Protein AF-A0A8T3ME63-F1 (afdb_monomer)

Foldseek 3Di:
DVVVVVVVVVVVVVVCVVCCVVCVVVVVVVLVVLQVCCVVVVHNPSCVPWPDWDWDWDFDQDVNDTDIDIDTGTRDDDDDDDDDDFDPDDPQTVPDPVND

pLDDT: mean 72.41, std 12.55, range [53.19, 91.69]

Solvent-accessible surface area (backbone atoms only — not comparable to full-atom values): 6321 Å² total; per-residue (Å²): 114,72,66,59,52,51,52,51,51,50,48,54,52,50,51,53,62,70,40,42,78,68,43,45,65,59,45,51,51,50,41,53,51,44,52,72,45,13,80,80,67,75,53,55,68,44,65,78,80,42,55,72,62,48,76,48,78,48,78,44,70,58,94,85,39,85,37,81,44,78,46,78,38,71,47,65,84,92,77,76,92,84,81,90,83,77,72,69,101,50,101,50,44,74,73,33,78,89,70,100

Mean predicted aligned error: 13.65 Å

Nearest PDB structures (foldseek):
  7r0q-assembly2_B  TM=4.568E-01  e=2.796E+00  Homo sapiens
  8b00-assembly1_A  TM=4.670E-01  e=4.112E+00  Homo sapiens
  7e17-assembly1_B  TM=4.111E-01  e=3.391E+00  Homo sapiens
  8afd-assembly2_B  TM=4.568E-01  e=6.448E+00  Homo sapiens
  5d80-assembly1_G  TM=2.856E-01  e=2.982E+00  Saccharomyces cerevisiae S28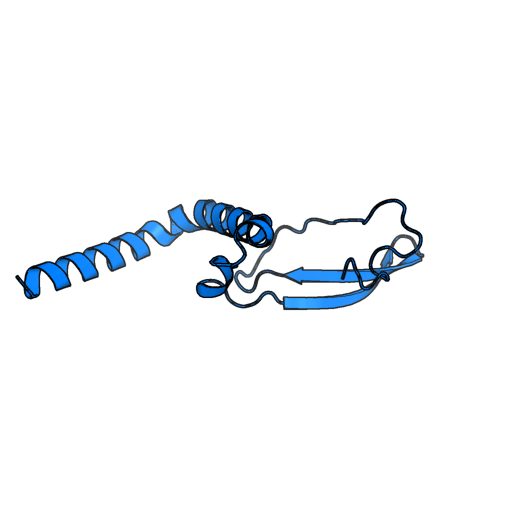8C

Secondary structure (DSSP, 8-state):
-HHHHHHHHHHHHHHHHHHHHHHHHHHHHHHHHHHHHHHHHTS-GGGGTSPPPEEEEEEEEETTEEEEEEEEE-SS-S----------S-SSGGGSGGG-

Radius of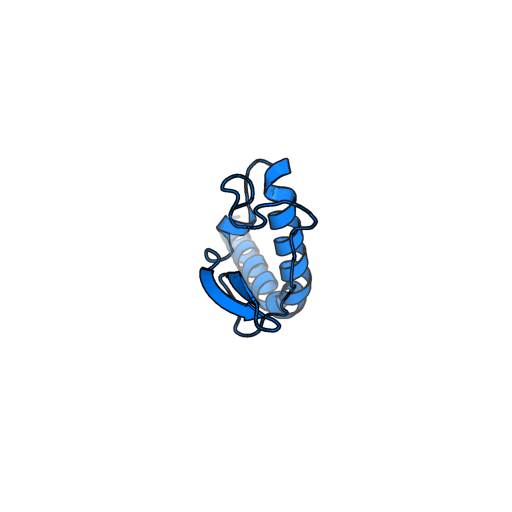 gyration: 19.86 Å; Cα contacts (8 Å, |Δi|>4): 65; chains: 1; bounding box: 41×30×56 Å

Sequence (100 aa):
MRRLRLILLALVIVVGLLWRPFLQPAGQGALLILDLFAPVIGTNLTALVTPAPRVEETREALDGVETRVTWWRPGWGDSHAAVMMVNGATAQGNDNPATR

Structure (mmCIF, N/CA/C/O backbone):
data_AF-A0A8T3ME63-F1
#
_entry.id   AF-A0A8T3ME63-F1
#
loop_
_atom_site.group_PDB
_atom_site.id
_atom_site.type_symbol
_atom_site.label_atom_id
_atom_site.label_alt_id
_atom_site.label_comp_id
_atom_site.label_asym_id
_atom_site.label_entity_id
_atom_site.label_seq_id
_atom_site.pdbx_PDB_ins_code
_atom_site.Cartn_x
_atom_site.Cartn_y
_atom_site.Cartn_z
_atom_site.occupancy
_atom_site.B_iso_or_equiv
_atom_site.auth_seq_id
_atom_site.auth_comp_id
_atom_site.auth_asym_id
_atom_site.auth_atom_id
_atom_site.pdbx_PDB_model_num
ATOM 1 N N . MET A 1 1 ? -24.842 14.906 38.195 1.00 64.12 1 MET A N 1
ATOM 2 C CA . MET A 1 1 ? -24.009 15.297 37.028 1.00 64.12 1 MET A CA 1
ATOM 3 C C . MET A 1 1 ? -22.995 14.233 36.583 1.00 64.12 1 MET A C 1
ATOM 5 O O . MET A 1 1 ? -22.963 13.929 35.400 1.00 64.12 1 MET A O 1
ATOM 9 N N . ARG A 1 2 ? -22.195 13.620 37.475 1.00 81.25 2 ARG A N 1
ATOM 10 C CA . ARG A 1 2 ? -21.155 12.627 37.096 1.00 81.25 2 ARG A CA 1
ATOM 11 C C . ARG A 1 2 ? -21.709 11.338 36.450 1.00 81.25 2 ARG A C 1
ATOM 13 O O . ARG A 1 2 ? -21.154 10.868 35.468 1.00 81.25 2 ARG A O 1
ATOM 20 N N . ARG A 1 3 ? -22.848 10.827 36.945 1.00 80.25 3 ARG A N 1
ATOM 21 C CA . ARG A 1 3 ? -23.539 9.643 36.386 1.00 80.25 3 ARG A CA 1
ATOM 22 C C . ARG A 1 3 ? -24.071 9.876 34.968 1.00 80.25 3 ARG A C 1
ATOM 24 O O . ARG A 1 3 ? -23.894 9.027 34.112 1.00 80.25 3 ARG A O 1
ATOM 31 N N . LEU A 1 4 ? -24.642 11.055 34.708 1.00 84.88 4 LEU A N 1
ATOM 32 C CA . LEU A 1 4 ? -25.166 11.416 33.388 1.00 84.88 4 LEU A CA 1
ATOM 33 C C . LEU A 1 4 ? -24.049 11.481 32.333 1.00 84.88 4 LEU A C 1
ATOM 35 O O . LEU A 1 4 ? -24.223 10.995 31.225 1.00 84.88 4 LEU A O 1
ATOM 39 N N . ARG A 1 5 ? -22.876 12.019 32.706 1.00 85.12 5 ARG A N 1
ATOM 40 C CA . ARG A 1 5 ? -21.690 12.058 31.834 1.00 85.12 5 ARG A CA 1
ATOM 41 C C . ARG A 1 5 ? -21.169 10.662 31.493 1.00 85.12 5 ARG A C 1
ATOM 43 O O . ARG A 1 5 ? -20.809 10.429 30.350 1.00 85.12 5 ARG A O 1
ATOM 50 N N . LEU A 1 6 ? -21.155 9.742 32.460 1.00 91.12 6 LEU A N 1
ATOM 51 C CA . LEU A 1 6 ? -20.743 8.353 32.227 1.00 91.12 6 LEU A CA 1
ATOM 52 C C . LEU A 1 6 ? -21.728 7.609 31.320 1.00 91.12 6 LEU A C 1
ATOM 54 O O . LEU A 1 6 ? -21.298 6.888 30.428 1.00 91.12 6 LEU A O 1
ATOM 58 N N . ILE A 1 7 ? -23.032 7.824 31.512 1.00 91.06 7 ILE A N 1
ATOM 59 C CA . ILE A 1 7 ? -24.075 7.245 30.655 1.00 91.06 7 ILE A CA 1
ATOM 60 C C . ILE A 1 7 ? -23.952 7.779 29.226 1.00 91.06 7 ILE A C 1
ATOM 62 O O . ILE A 1 7 ? -23.989 6.998 28.285 1.00 91.06 7 ILE A O 1
ATOM 66 N N . LEU A 1 8 ? -23.742 9.087 29.057 1.00 87.81 8 LEU A N 1
ATOM 67 C CA . LEU A 1 8 ? -23.505 9.697 27.745 1.00 87.81 8 LEU A CA 1
ATOM 68 C C . LEU A 1 8 ? -22.238 9.153 27.078 1.00 87.81 8 LEU A C 1
ATOM 70 O O . LEU A 1 8 ? -22.274 8.822 25.900 1.00 87.81 8 LEU A O 1
ATOM 74 N N . LEU A 1 9 ? -21.141 9.016 27.825 1.00 86.19 9 LEU A N 1
ATOM 75 C CA . LEU A 1 9 ? -19.895 8.452 27.305 1.00 86.19 9 LEU A CA 1
ATOM 76 C C . LEU A 1 9 ? -20.095 7.002 26.843 1.00 86.19 9 LEU A C 1
ATOM 78 O O . LEU A 1 9 ? -19.701 6.647 25.736 1.00 86.19 9 LEU A O 1
ATOM 82 N N . ALA A 1 10 ? -20.757 6.183 27.663 1.00 88.62 10 ALA A N 1
ATOM 83 C CA . ALA A 1 10 ? -21.088 4.807 27.314 1.00 88.62 10 ALA A CA 1
ATOM 84 C C . ALA A 1 10 ? -22.006 4.742 26.085 1.00 88.62 10 ALA A C 1
ATOM 86 O O . ALA A 1 10 ? -21.782 3.920 25.204 1.00 88.62 10 ALA A O 1
ATOM 87 N N . LEU A 1 11 ? -22.990 5.640 25.985 1.00 88.75 11 LEU A N 1
ATOM 88 C CA . LEU A 1 11 ? -23.895 5.720 24.842 1.00 88.75 11 LEU A CA 1
ATOM 89 C C . LEU A 1 11 ? -23.144 6.079 23.555 1.00 88.75 11 LEU A C 1
ATOM 91 O O . LEU A 1 11 ? -23.356 5.431 22.538 1.00 88.75 11 LEU A O 1
ATOM 95 N N . VAL A 1 12 ? -22.229 7.051 23.599 1.00 83.62 12 VAL A N 1
ATOM 96 C CA . VAL A 1 12 ? -21.388 7.422 22.447 1.00 83.62 12 VAL A CA 1
ATOM 97 C C . VAL A 1 12 ? -20.514 6.247 22.005 1.00 83.62 12 VAL A C 1
ATOM 99 O O . VAL A 1 12 ? -20.436 5.963 20.812 1.00 83.62 12 VAL A O 1
ATOM 102 N N . ILE A 1 13 ? -19.909 5.523 22.952 1.00 82.44 13 ILE A N 1
ATOM 103 C CA . ILE A 1 13 ? -19.105 4.328 22.657 1.00 82.44 13 ILE A CA 1
ATOM 104 C C . ILE A 1 13 ? -19.974 3.238 22.016 1.00 82.44 13 ILE A C 1
ATOM 106 O O . ILE A 1 13 ? -19.602 2.689 20.983 1.00 82.44 13 ILE A O 1
ATO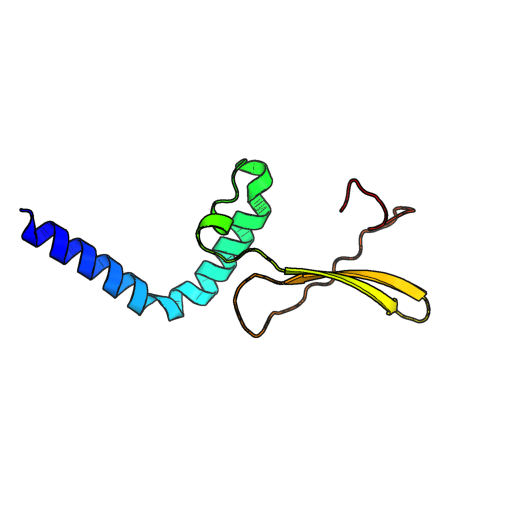M 110 N N . VAL A 1 14 ? -21.147 2.946 22.585 1.00 83.50 14 VAL A N 1
ATOM 111 C CA . VAL A 1 14 ? -22.067 1.915 22.078 1.00 83.50 14 VAL A CA 1
ATOM 112 C C . VAL A 1 14 ? -22.596 2.276 20.691 1.00 83.50 14 VAL A C 1
ATOM 114 O O . VAL A 1 14 ? -22.588 1.428 19.803 1.00 83.50 14 VAL A O 1
ATOM 117 N N . VAL A 1 15 ? -22.991 3.531 20.467 1.00 80.06 15 VAL A N 1
ATOM 118 C CA . VAL A 1 15 ? -23.438 4.014 19.153 1.00 80.06 15 VAL A CA 1
ATOM 119 C C . VAL A 1 15 ? -22.303 3.928 18.132 1.00 80.06 15 VAL A C 1
ATOM 121 O O . VAL A 1 15 ? -22.531 3.437 17.030 1.00 80.06 15 VAL A O 1
ATOM 124 N N . GLY A 1 16 ? -21.074 4.308 18.498 1.00 69.75 16 GLY A N 1
ATOM 125 C CA . GLY A 1 16 ? -19.901 4.177 17.628 1.00 69.75 16 GLY A CA 1
ATOM 126 C C . GLY A 1 16 ? -19.563 2.723 17.275 1.00 69.75 16 GLY A C 1
ATOM 127 O O . GLY A 1 16 ? -19.254 2.420 16.123 1.00 69.75 16 GLY A O 1
ATOM 128 N N . LEU A 1 17 ? -19.683 1.802 18.237 1.00 73.81 17 LEU A N 1
ATOM 129 C CA . LEU A 1 17 ? -19.490 0.365 18.013 1.00 73.81 17 LEU A CA 1
ATOM 130 C C . LEU A 1 17 ? -20.597 -0.245 17.141 1.00 73.81 17 LEU A C 1
ATOM 132 O O . LEU A 1 17 ? -20.308 -1.099 16.306 1.00 73.81 17 LEU A O 1
ATOM 136 N N . LEU A 1 18 ? -21.844 0.203 17.301 1.00 73.75 18 LEU A N 1
ATOM 137 C CA . LEU A 1 18 ? -22.984 -0.234 16.487 1.00 73.75 18 LEU A CA 1
ATOM 138 C C . LEU A 1 18 ? -22.947 0.336 15.063 1.00 73.75 18 LEU A C 1
ATOM 140 O O . LEU A 1 18 ? -23.422 -0.309 14.133 1.00 73.75 18 LEU A O 1
ATOM 144 N N . TRP A 1 19 ? -22.358 1.519 14.877 1.00 63.44 19 TRP A N 1
ATOM 145 C CA . TRP A 1 19 ? -22.164 2.147 13.567 1.00 63.44 19 TRP A CA 1
ATOM 146 C C . TRP A 1 19 ? -20.949 1.623 12.801 1.00 63.44 19 TRP A C 1
ATOM 148 O O . TRP A 1 19 ? -20.794 1.921 11.619 1.00 63.44 19 TRP A O 1
ATOM 158 N N . ARG A 1 20 ? -20.105 0.809 13.439 1.00 58.31 20 ARG A N 1
ATOM 159 C CA . ARG A 1 20 ? -18.890 0.222 12.863 1.00 58.31 20 ARG A CA 1
ATOM 160 C C . ARG A 1 20 ? -19.062 -0.409 11.463 1.00 58.31 20 ARG A C 1
ATOM 162 O O . ARG A 1 20 ? -18.192 -0.140 10.642 1.00 58.31 20 ARG A O 1
ATOM 169 N N . PRO A 1 21 ? -20.136 -1.156 11.125 1.00 59.47 21 PRO A N 1
ATOM 170 C CA . PRO A 1 21 ? -20.324 -1.692 9.768 1.00 59.47 21 PRO A CA 1
ATOM 171 C C . PRO A 1 21 ? -20.676 -0.628 8.713 1.00 59.47 21 PRO A C 1
ATOM 173 O O . PRO A 1 21 ? -20.352 -0.802 7.544 1.00 59.47 21 PRO A O 1
ATOM 176 N N . PHE A 1 22 ? -21.292 0.491 9.106 1.00 60.09 22 PHE A N 1
ATOM 177 C CA . PHE A 1 22 ? -21.630 1.600 8.200 1.00 60.09 22 PHE A CA 1
ATOM 178 C C . PHE A 1 22 ? -20.477 2.602 8.060 1.00 60.09 22 PHE A C 1
ATOM 180 O O . PHE A 1 22 ? -20.235 3.147 6.985 1.00 60.09 22 PHE A O 1
ATOM 187 N N . LEU A 1 23 ? -19.724 2.804 9.143 1.00 54.62 23 LEU A N 1
ATOM 188 C CA . LEU A 1 23 ? -18.500 3.598 9.169 1.00 54.62 23 LEU A CA 1
ATOM 189 C C . LEU A 1 23 ? -17.306 2.855 8.575 1.00 54.62 23 LEU A C 1
ATOM 191 O O . LEU A 1 23 ? -16.328 3.504 8.247 1.00 54.62 23 LEU A O 1
ATOM 195 N N . GLN A 1 24 ? -17.333 1.530 8.432 1.00 53.19 24 GLN A N 1
ATOM 196 C CA . GLN A 1 24 ? -16.213 0.793 7.844 1.00 53.19 24 GLN A CA 1
ATOM 197 C C . GLN A 1 24 ? -15.887 1.248 6.414 1.00 53.19 24 GLN A C 1
ATOM 199 O O . GLN A 1 24 ? -14.749 1.650 6.204 1.00 53.19 24 GLN A O 1
ATOM 204 N N . PRO A 1 25 ? -16.828 1.278 5.451 1.00 55.16 25 PRO A N 1
ATOM 205 C CA . PRO A 1 25 ? -16.515 1.711 4.087 1.00 55.16 25 PRO A CA 1
ATOM 206 C C . PRO A 1 25 ? -16.259 3.225 3.979 1.00 55.16 25 PRO A C 1
ATOM 208 O O . PRO A 1 25 ? -15.302 3.649 3.333 1.00 55.16 25 PRO A O 1
ATOM 211 N N . ALA A 1 26 ? -17.063 4.058 4.652 1.00 55.41 26 ALA A N 1
ATOM 212 C CA . ALA A 1 26 ? -16.887 5.516 4.628 1.00 55.41 26 ALA A CA 1
ATOM 213 C C . ALA A 1 26 ? -15.640 5.970 5.410 1.00 55.41 26 ALA A C 1
ATOM 215 O O . ALA A 1 26 ? -14.914 6.863 4.984 1.00 55.41 26 ALA A O 1
ATOM 216 N N . GLY A 1 27 ? -15.363 5.319 6.537 1.00 57.41 27 GLY A N 1
ATOM 217 C CA . GLY A 1 27 ? -14.169 5.509 7.351 1.00 57.41 27 GLY A CA 1
ATOM 218 C C . GLY A 1 27 ? -12.918 4.996 6.651 1.00 57.41 27 GLY A C 1
ATOM 219 O O . GLY A 1 27 ? -11.911 5.682 6.692 1.00 57.41 27 GLY A O 1
ATOM 220 N N . GLN A 1 28 ? -12.974 3.875 5.926 1.00 55.88 28 GLN A N 1
ATOM 221 C CA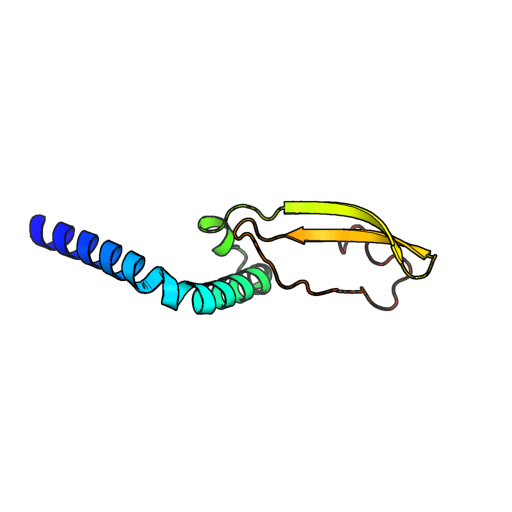 . GLN A 1 28 ? -11.869 3.426 5.064 1.00 55.88 28 GLN A CA 1
ATOM 222 C C . GLN A 1 28 ? -11.495 4.486 4.029 1.00 55.88 28 GLN A C 1
ATOM 224 O O . GLN A 1 28 ? -10.319 4.819 3.912 1.00 55.88 28 GLN A O 1
ATOM 229 N N . GLY A 1 29 ? -12.488 5.061 3.342 1.00 57.38 29 GLY A N 1
ATOM 230 C CA . GLY A 1 29 ? -12.265 6.151 2.390 1.00 57.38 29 GLY A CA 1
ATOM 231 C C . GLY A 1 29 ? -11.722 7.421 3.049 1.00 57.38 29 GLY A C 1
ATOM 232 O O . GLY A 1 29 ? -10.762 8.006 2.557 1.00 57.38 29 GLY A O 1
ATOM 233 N N . ALA A 1 30 ? -12.281 7.822 4.194 1.00 58.16 30 ALA A N 1
ATOM 234 C CA . ALA A 1 30 ? -11.819 8.995 4.936 1.00 58.16 30 ALA A CA 1
ATOM 235 C C . ALA A 1 30 ? -10.384 8.833 5.462 1.00 58.16 30 ALA A C 1
ATOM 237 O O . ALA A 1 30 ? -9.621 9.792 5.423 1.00 58.16 30 ALA A O 1
ATOM 238 N N . LEU A 1 31 ? -10.003 7.632 5.911 1.00 55.91 31 LEU A N 1
ATOM 239 C CA . LEU A 1 31 ? -8.639 7.320 6.340 1.00 55.91 31 LEU A CA 1
ATOM 240 C C . LEU A 1 31 ? -7.672 7.379 5.148 1.00 55.91 31 LEU A C 1
ATOM 242 O O . LEU A 1 31 ? -6.623 7.991 5.262 1.00 55.91 31 LEU A O 1
ATOM 246 N N . LEU A 1 32 ? -8.050 6.842 3.984 1.00 57.59 32 LEU A N 1
ATOM 247 C CA . LEU A 1 32 ? -7.241 6.919 2.757 1.00 57.59 32 LEU A CA 1
ATOM 248 C C . LEU A 1 32 ? -7.010 8.371 2.305 1.00 57.59 32 LEU A C 1
ATOM 250 O O . LEU A 1 32 ? -5.899 8.745 1.943 1.00 57.59 32 LEU A O 1
ATOM 254 N N . ILE A 1 33 ? -8.053 9.204 2.374 1.00 59.66 33 ILE A N 1
ATOM 255 C CA . ILE A 1 33 ? -7.966 10.640 2.079 1.00 59.66 33 ILE A CA 1
ATOM 256 C C . ILE A 1 33 ? -7.072 11.339 3.114 1.00 59.66 33 ILE A C 1
ATOM 258 O O . ILE A 1 33 ? -6.164 12.073 2.739 1.00 59.66 33 ILE A O 1
ATOM 262 N N . LEU A 1 34 ? -7.283 11.099 4.410 1.00 56.66 34 LEU A N 1
ATOM 263 C CA . LEU A 1 34 ? -6.459 11.689 5.472 1.00 56.66 34 LEU A CA 1
ATOM 264 C C . LEU A 1 34 ? -4.982 11.286 5.363 1.00 56.66 34 LEU A C 1
ATOM 266 O O . LEU A 1 34 ? -4.122 12.129 5.603 1.00 56.66 34 LEU A O 1
ATOM 270 N N . ASP A 1 35 ? -4.691 10.049 4.959 1.00 56.66 35 ASP A N 1
ATOM 271 C CA . ASP A 1 35 ? -3.333 9.539 4.745 1.00 56.66 35 ASP A CA 1
ATOM 272 C C . ASP A 1 35 ? -2.669 10.209 3.528 1.00 56.66 35 ASP A C 1
ATOM 274 O O . ASP A 1 35 ? -1.540 10.690 3.618 1.00 56.66 35 ASP A O 1
ATOM 278 N N . LEU A 1 36 ? -3.406 10.367 2.420 1.00 58.25 36 LEU A N 1
ATOM 279 C CA . LEU A 1 36 ? -2.919 11.037 1.207 1.00 58.25 36 LEU A CA 1
ATOM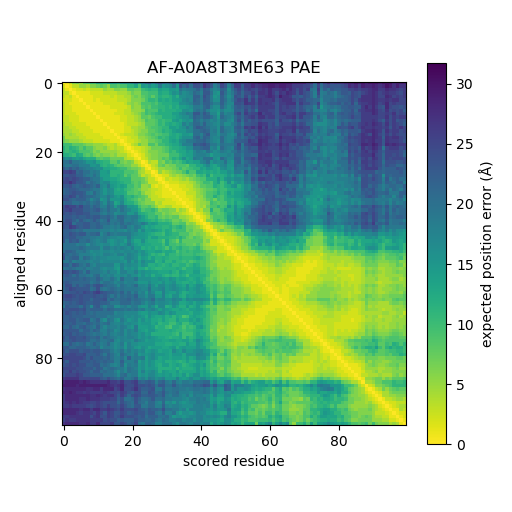 280 C C . LEU A 1 36 ? -2.650 12.537 1.423 1.00 58.25 36 LEU A C 1
ATOM 282 O O . LEU A 1 36 ? -1.716 13.094 0.847 1.00 58.25 36 LEU A O 1
ATOM 286 N N . PHE A 1 37 ? -3.458 13.199 2.257 1.00 56.16 37 PHE A N 1
ATOM 287 C CA . PHE A 1 37 ? -3.312 14.623 2.583 1.00 56.16 37 PHE A CA 1
ATOM 288 C C . PHE A 1 37 ? -2.473 14.888 3.845 1.00 56.16 37 PHE A C 1
ATOM 290 O O . PHE A 1 37 ? -2.199 16.050 4.160 1.00 56.16 37 PHE A O 1
ATOM 297 N N . ALA A 1 38 ? -1.994 13.853 4.542 1.00 56.06 38 ALA A N 1
ATOM 298 C CA . ALA A 1 38 ? -1.109 13.990 5.699 1.00 56.06 38 ALA A CA 1
ATOM 299 C C . ALA A 1 38 ? 0.151 14.851 5.441 1.00 56.06 38 ALA A C 1
ATOM 301 O O . ALA A 1 38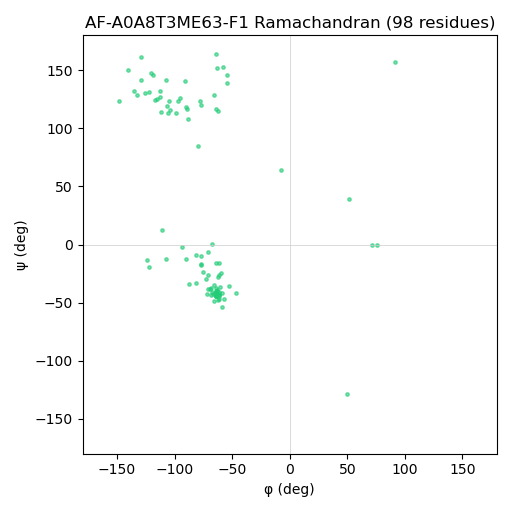 ? 0.512 15.615 6.340 1.00 56.06 38 ALA A O 1
ATOM 302 N N . PRO A 1 39 ? 0.785 14.838 4.245 1.00 55.03 39 PRO A N 1
ATOM 303 C CA . PRO A 1 39 ? 1.905 15.734 3.938 1.00 55.03 39 PRO A CA 1
ATOM 304 C C . PRO A 1 39 ? 1.529 17.223 3.974 1.00 55.03 39 PRO A C 1
ATOM 306 O O . PRO A 1 39 ? 2.370 18.060 4.282 1.00 55.03 39 PRO A O 1
ATOM 309 N N . VAL A 1 40 ? 0.263 17.556 3.696 1.00 56.72 40 VAL A N 1
ATOM 310 C CA . VAL A 1 40 ? -0.259 18.935 3.716 1.00 56.72 40 VAL A CA 1
ATOM 311 C C . VAL A 1 40 ? -0.600 19.379 5.141 1.00 56.72 40 VAL A C 1
ATOM 313 O O . VAL A 1 40 ? -0.449 20.549 5.482 1.00 56.72 40 VAL A O 1
ATOM 316 N N . ILE A 1 41 ? -1.046 18.445 5.985 1.00 57.16 41 ILE A N 1
ATOM 317 C CA . ILE A 1 41 ? -1.473 18.707 7.370 1.00 57.16 41 ILE A CA 1
ATOM 318 C C . ILE A 1 41 ? -0.288 18.584 8.352 1.00 57.16 41 ILE A C 1
ATOM 320 O O . ILE A 1 41 ? -0.379 19.001 9.505 1.00 57.16 41 ILE A O 1
ATOM 324 N N . GLY A 1 42 ? 0.848 18.032 7.909 1.00 60.00 42 GLY A N 1
ATOM 325 C CA . GLY A 1 42 ? 2.070 17.880 8.706 1.00 60.00 42 GLY A CA 1
ATOM 326 C C . GLY A 1 42 ? 1.971 16.814 9.800 1.00 60.00 42 GLY A C 1
ATOM 327 O O . GLY A 1 42 ? 2.922 16.605 10.549 1.00 60.00 42 GLY A O 1
ATOM 328 N N . THR A 1 43 ? 0.829 16.136 9.941 1.00 57.56 43 THR A N 1
ATOM 329 C CA . THR A 1 43 ? 0.626 15.050 10.905 1.00 57.56 43 THR A CA 1
ATOM 330 C C . THR A 1 43 ? -0.356 14.028 10.344 1.00 57.56 43 THR A C 1
ATOM 332 O O . THR A 1 43 ? -1.494 14.352 10.009 1.00 57.56 43 THR A O 1
ATOM 335 N N . ASN A 1 44 ? 0.080 12.770 10.279 1.00 60.94 44 ASN A N 1
ATOM 336 C CA . ASN A 1 44 ? -0.748 11.646 9.860 1.00 60.94 44 ASN A CA 1
ATOM 337 C C . ASN A 1 44 ? -1.647 11.193 11.026 1.00 60.94 44 ASN A C 1
ATOM 339 O O . ASN A 1 44 ? -1.297 10.292 11.787 1.00 60.94 44 ASN A O 1
ATOM 343 N N . LEU A 1 45 ? -2.803 11.844 11.194 1.00 61.22 45 LEU A N 1
ATOM 344 C CA . LEU A 1 45 ? -3.778 11.499 12.243 1.00 61.22 45 LEU A CA 1
ATOM 345 C C . LEU A 1 45 ? -4.322 10.070 12.094 1.00 61.22 45 LEU A C 1
ATOM 347 O O . LEU A 1 45 ? -4.704 9.440 13.078 1.00 61.22 45 LEU A O 1
ATOM 351 N N . THR A 1 46 ? -4.316 9.545 10.874 1.00 60.53 46 THR A N 1
ATOM 352 C CA 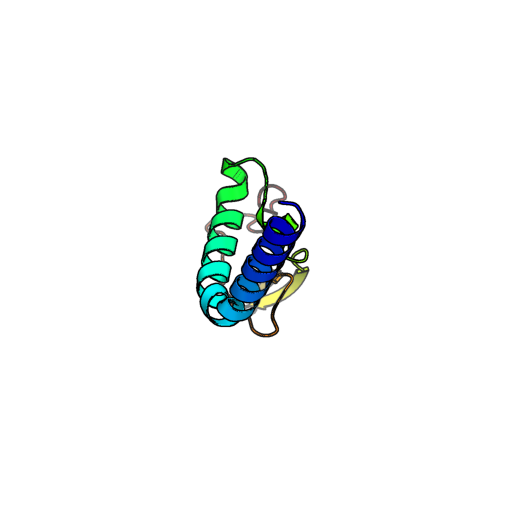. THR A 1 46 ? -4.694 8.176 10.515 1.00 60.53 46 THR A CA 1
ATOM 353 C C . THR A 1 46 ? -3.840 7.142 11.247 1.00 60.53 46 THR A C 1
ATOM 355 O O . THR A 1 46 ? -4.373 6.189 11.819 1.00 60.53 46 THR A O 1
ATOM 358 N N . ALA A 1 47 ? -2.530 7.393 11.347 1.00 63.78 47 ALA A N 1
ATOM 359 C CA . ALA A 1 47 ? -1.577 6.523 12.036 1.00 63.78 47 ALA A CA 1
ATOM 360 C C . ALA A 1 47 ? -1.860 6.344 13.543 1.00 63.78 47 ALA A C 1
ATOM 362 O O . ALA A 1 47 ? -1.343 5.411 14.151 1.00 63.78 47 ALA A O 1
ATOM 363 N N . LEU A 1 48 ? -2.689 7.202 14.158 1.00 65.88 48 LEU A N 1
ATOM 364 C CA . LEU A 1 48 ? -3.089 7.063 15.567 1.00 65.88 48 LEU A CA 1
ATOM 365 C C . LEU A 1 48 ? -4.116 5.947 15.794 1.00 65.88 48 LEU A C 1
ATOM 367 O O . LEU A 1 48 ? -4.250 5.459 16.915 1.00 65.88 48 LEU A O 1
ATOM 371 N N . VAL A 1 49 ? -4.878 5.580 14.762 1.00 67.19 49 VAL A N 1
ATOM 372 C CA . VAL A 1 49 ? -6.031 4.668 14.880 1.00 67.19 49 VAL A CA 1
ATOM 373 C C . VAL A 1 49 ? -5.933 3.448 13.970 1.00 67.19 49 VAL A C 1
ATOM 375 O O . VAL A 1 49 ? -6.669 2.481 14.170 1.00 67.19 49 VAL A O 1
ATOM 378 N N . THR A 1 50 ? -5.020 3.458 12.998 1.00 64.31 50 THR A N 1
ATOM 379 C CA . THR A 1 50 ? -4.716 2.304 12.149 1.00 64.31 50 THR A CA 1
ATOM 380 C C . THR A 1 50 ? -3.360 1.707 12.513 1.00 64.31 50 THR A C 1
ATOM 382 O O . THR A 1 50 ? -2.420 2.465 12.755 1.00 64.31 50 THR A O 1
ATOM 385 N N . PRO A 1 51 ? -3.203 0.370 12.508 1.00 74.50 51 PRO A N 1
ATOM 386 C CA . PRO A 1 51 ? -1.885 -0.236 12.638 1.00 74.50 51 PRO A CA 1
ATOM 387 C C . PRO A 1 51 ? -0.956 0.248 11.521 1.00 74.50 51 PRO A C 1
ATOM 389 O O . PRO A 1 51 ? -1.419 0.582 10.426 1.00 74.50 51 PRO A O 1
ATOM 392 N N . ALA A 1 52 ? 0.349 0.249 11.796 1.00 76.94 52 ALA A N 1
ATOM 393 C CA . ALA A 1 52 ? 1.347 0.635 10.808 1.00 76.94 52 ALA A CA 1
ATOM 394 C C . ALA A 1 52 ? 1.188 -0.199 9.521 1.00 76.94 52 ALA A C 1
ATOM 396 O O . ALA A 1 52 ? 0.929 -1.410 9.605 1.00 76.94 52 ALA A O 1
ATOM 397 N N . PRO A 1 53 ? 1.324 0.425 8.339 1.00 80.06 53 PRO A N 1
ATOM 398 C CA . PRO A 1 53 ? 1.307 -0.316 7.093 1.00 80.06 53 PRO A CA 1
ATOM 399 C C . PRO A 1 53 ? 2.493 -1.276 7.039 1.00 80.06 53 PRO A C 1
ATOM 401 O O . PRO A 1 53 ? 3.548 -1.041 7.633 1.00 80.06 53 PRO A O 1
ATOM 404 N N . ARG A 1 54 ? 2.311 -2.374 6.312 1.00 83.81 54 ARG A N 1
ATOM 405 C CA . ARG A 1 54 ? 3.393 -3.307 6.006 1.00 83.81 54 ARG A CA 1
ATOM 406 C C . ARG A 1 54 ? 3.940 -2.934 4.642 1.00 83.81 54 ARG A C 1
ATOM 408 O O . ARG A 1 54 ? 3.172 -2.830 3.688 1.00 83.81 54 ARG A O 1
ATOM 415 N N . VAL A 1 55 ? 5.247 -2.726 4.583 1.00 85.62 55 VAL A N 1
ATOM 416 C CA . VAL A 1 55 ? 5.962 -2.431 3.345 1.00 85.62 55 VAL A CA 1
ATOM 417 C C . VAL A 1 55 ? 6.951 -3.555 3.105 1.00 85.62 55 VAL A C 1
ATOM 419 O O . VAL A 1 55 ? 7.751 -3.870 3.986 1.00 85.62 55 VAL A O 1
ATOM 422 N N . GLU A 1 56 ? 6.865 -4.174 1.937 1.00 89.12 56 GLU A N 1
ATOM 423 C CA . GLU A 1 56 ? 7.752 -5.252 1.512 1.00 89.12 56 GLU A CA 1
ATOM 424 C C . GLU A 1 56 ? 8.303 -4.932 0.125 1.00 89.12 56 GLU A C 1
ATOM 426 O O . GLU A 1 56 ? 7.599 -4.392 -0.725 1.00 89.12 56 GLU A O 1
ATOM 431 N N . GLU A 1 57 ? 9.569 -5.256 -0.111 1.00 89.25 57 GLU A N 1
ATOM 432 C CA . GLU A 1 57 ? 10.194 -5.119 -1.422 1.00 89.25 57 GLU A CA 1
ATOM 433 C C . GLU A 1 57 ? 10.508 -6.505 -1.975 1.00 89.25 57 GLU A C 1
ATOM 435 O O . GLU A 1 57 ? 11.106 -7.344 -1.300 1.00 89.25 57 GLU A O 1
ATOM 440 N N . THR A 1 58 ? 10.133 -6.725 -3.228 1.00 91.69 58 THR A N 1
ATOM 441 C CA . THR A 1 58 ? 10.397 -7.966 -3.960 1.00 91.69 58 THR A CA 1
ATOM 442 C C . THR A 1 58 ? 11.028 -7.649 -5.312 1.00 91.69 58 THR A C 1
ATOM 444 O O . THR A 1 58 ? 10.983 -6.512 -5.792 1.00 91.69 58 THR A O 1
ATOM 447 N N . ARG A 1 59 ? 11.665 -8.650 -5.921 1.00 90.31 59 ARG A N 1
ATOM 448 C CA . ARG A 1 59 ? 12.115 -8.606 -7.316 1.00 90.31 59 ARG A CA 1
ATOM 449 C C . ARG A 1 59 ? 11.275 -9.606 -8.087 1.00 90.31 59 ARG A C 1
ATOM 451 O O . ARG A 1 59 ? 11.365 -10.805 -7.828 1.00 90.31 59 ARG A O 1
ATOM 458 N N . GLU A 1 60 ? 10.455 -9.106 -8.996 1.00 90.56 60 GLU A N 1
ATOM 459 C CA . GLU A 1 60 ? 9.545 -9.914 -9.800 1.00 90.56 60 GLU A CA 1
ATOM 460 C C . GLU A 1 60 ? 9.844 -9.732 -11.285 1.00 90.56 60 GLU A C 1
ATOM 462 O O . GLU A 1 60 ? 10.266 -8.664 -11.722 1.00 90.56 60 GLU A O 1
ATOM 467 N N . ALA A 1 61 ? 9.634 -10.781 -12.075 1.00 90.38 61 ALA A N 1
ATOM 468 C CA . ALA A 1 61 ? 9.742 -10.695 -13.524 1.00 90.38 61 ALA A CA 1
ATOM 469 C C . ALA A 1 61 ? 8.383 -10.286 -14.107 1.00 90.38 61 ALA A C 1
ATOM 471 O O . ALA A 1 61 ? 7.453 -11.093 -14.140 1.00 90.38 61 ALA A O 1
ATOM 472 N N . LEU A 1 62 ? 8.277 -9.045 -14.583 1.00 85.62 62 LEU A N 1
ATOM 473 C CA . LEU A 1 62 ? 7.098 -8.538 -15.285 1.00 85.62 62 LEU A CA 1
ATOM 474 C C . LEU A 1 62 ? 7.419 -8.486 -16.777 1.00 85.62 62 LEU A C 1
ATOM 476 O O . LEU A 1 62 ? 8.338 -7.784 -17.184 1.00 85.62 62 LEU A O 1
ATOM 480 N N . ASP A 1 63 ? 6.706 -9.277 -17.581 1.00 89.19 63 ASP A N 1
ATOM 481 C CA . ASP A 1 63 ? 6.970 -9.424 -19.023 1.00 89.19 63 ASP A CA 1
ATOM 482 C C . ASP A 1 63 ? 8.445 -9.763 -19.345 1.00 89.19 63 ASP A C 1
ATOM 484 O O . ASP A 1 63 ? 9.068 -9.232 -20.259 1.00 89.19 63 ASP A O 1
ATOM 488 N N . GLY A 1 64 ? 9.050 -10.624 -18.519 1.00 90.44 64 GLY A N 1
ATOM 489 C CA . GLY A 1 64 ? 10.453 -11.031 -18.665 1.00 90.44 64 GLY A CA 1
ATOM 490 C C . GLY A 1 64 ? 11.484 -9.989 -18.216 1.00 90.44 64 GLY A C 1
ATOM 491 O O . GLY A 1 64 ? 12.681 -10.273 -18.262 1.00 90.44 64 GLY A O 1
ATOM 492 N N . VAL A 1 65 ? 11.052 -8.820 -17.739 1.00 85.19 65 VAL A N 1
ATOM 493 C CA . VAL A 1 65 ? 11.928 -7.778 -17.193 1.00 85.19 65 VAL A CA 1
ATOM 494 C C . VAL A 1 65 ? 11.968 -7.886 -15.674 1.00 85.19 65 VAL A C 1
ATOM 496 O O . VAL A 1 65 ? 10.936 -7.821 -15.002 1.00 85.19 65 VAL A O 1
ATOM 499 N N . GLU A 1 66 ? 13.171 -8.031 -15.114 1.00 88.12 66 GLU A N 1
ATOM 500 C CA . GLU A 1 66 ? 13.354 -7.992 -13.665 1.00 88.12 66 GLU A CA 1
ATOM 501 C C . GLU A 1 66 ? 12.988 -6.600 -13.140 1.00 88.12 66 GLU A C 1
ATOM 503 O O . GLU A 1 66 ? 13.603 -5.596 -13.496 1.00 88.12 66 GLU A O 1
ATOM 508 N N . THR A 1 67 ? 11.960 -6.549 -12.304 1.00 85.56 67 THR A N 1
ATOM 509 C CA . THR A 1 67 ? 11.369 -5.320 -11.793 1.00 85.56 67 THR A CA 1
ATOM 510 C C . THR A 1 67 ? 11.352 -5.374 -10.275 1.00 85.56 67 THR A C 1
ATOM 512 O O . THR A 1 67 ? 10.881 -6.342 -9.676 1.00 85.56 67 THR A O 1
ATOM 515 N N . ARG A 1 68 ? 11.839 -4.316 -9.623 1.00 85.56 68 ARG A N 1
ATOM 516 C CA . ARG A 1 68 ? 11.649 -4.166 -8.181 1.00 85.56 68 ARG A CA 1
ATOM 517 C C . ARG A 1 68 ? 10.229 -3.687 -7.912 1.00 85.56 68 ARG A C 1
ATOM 519 O O . ARG A 1 68 ? 9.832 -2.631 -8.398 1.00 85.56 68 ARG A O 1
ATOM 526 N N . VAL A 1 69 ? 9.496 -4.445 -7.108 1.00 87.12 69 VAL A N 1
ATOM 527 C CA . VAL A 1 69 ? 8.125 -4.126 -6.712 1.00 87.12 69 VAL A CA 1
ATOM 528 C C . VAL A 1 69 ? 8.104 -3.808 -5.225 1.00 87.12 69 VAL A C 1
ATOM 530 O O . VAL A 1 69 ? 8.578 -4.595 -4.404 1.00 87.12 69 VAL A O 1
ATOM 533 N N . THR A 1 70 ? 7.543 -2.650 -4.882 1.00 87.19 70 THR A N 1
ATOM 534 C CA . THR A 1 70 ? 7.267 -2.261 -3.497 1.00 87.19 70 THR A CA 1
ATOM 535 C C . THR A 1 70 ? 5.799 -2.530 -3.202 1.00 87.19 70 THR A C 1
ATOM 537 O O . THR A 1 70 ? 4.910 -1.882 -3.754 1.00 87.19 70 THR A O 1
ATOM 540 N N . TRP A 1 71 ? 5.542 -3.481 -2.316 1.00 87.25 71 TRP A N 1
ATOM 541 C CA . TRP A 1 71 ? 4.215 -3.806 -1.826 1.00 87.25 71 TRP A CA 1
ATOM 542 C C . TRP A 1 71 ? 3.908 -2.954 -0.606 1.00 87.25 71 TRP A C 1
ATOM 544 O O . TRP A 1 71 ? 4.552 -3.090 0.432 1.00 87.25 71 TRP A O 1
ATOM 554 N N . TRP A 1 72 ? 2.899 -2.096 -0.715 1.00 86.94 72 TRP A N 1
ATOM 555 C CA . TRP A 1 72 ? 2.331 -1.399 0.431 1.00 86.94 72 TRP A CA 1
ATOM 556 C C . TRP A 1 72 ? 0.991 -2.034 0.794 1.00 86.94 72 TRP A C 1
ATOM 558 O O . TRP A 1 72 ? 0.084 -2.122 -0.036 1.00 86.94 72 TRP A O 1
ATOM 568 N N . ARG A 1 73 ? 0.859 -2.481 2.044 1.00 82.94 73 ARG A N 1
ATOM 569 C CA . ARG A 1 73 ? -0.373 -3.065 2.575 1.00 82.94 73 ARG A CA 1
ATOM 570 C C . ARG A 1 73 ? -0.843 -2.273 3.799 1.00 82.94 73 ARG A C 1
ATOM 572 O O . ARG A 1 73 ? -0.052 -2.100 4.731 1.00 82.94 73 ARG A O 1
ATOM 579 N N . PRO A 1 74 ? -2.127 -1.873 3.872 1.00 76.12 74 PRO A N 1
ATOM 580 C CA . PRO A 1 74 ? -2.692 -1.308 5.092 1.00 76.12 74 PRO A CA 1
ATOM 581 C C . PRO A 1 74 ? -2.488 -2.247 6.288 1.00 76.12 74 PRO A C 1
ATOM 583 O O . PRO A 1 74 ? -2.590 -3.466 6.159 1.00 76.12 74 PRO A O 1
ATOM 586 N N . GLY A 1 75 ? -2.276 -1.698 7.483 1.00 74.62 75 GLY A N 1
ATOM 587 C CA . GLY A 1 75 ? -2.064 -2.501 8.694 1.00 74.62 75 GLY A CA 1
ATOM 588 C C . GLY A 1 75 ? -3.284 -3.306 9.181 1.00 74.62 75 GLY A C 1
ATOM 589 O O . GLY A 1 75 ? -3.200 -3.992 10.198 1.00 74.62 75 GLY A O 1
ATOM 590 N N . TRP A 1 76 ? -4.420 -3.229 8.486 1.00 71.44 76 TRP A N 1
ATOM 591 C CA . TRP A 1 76 ? -5.711 -3.795 8.878 1.00 71.44 76 TRP A CA 1
ATOM 592 C C . TRP A 1 76 ? -6.450 -4.396 7.682 1.00 71.44 76 TRP A C 1
ATOM 594 O O . TRP A 1 76 ? -6.336 -3.872 6.579 1.00 71.44 76 TRP A O 1
ATOM 604 N N . GLY A 1 77 ? -7.260 -5.431 7.930 1.00 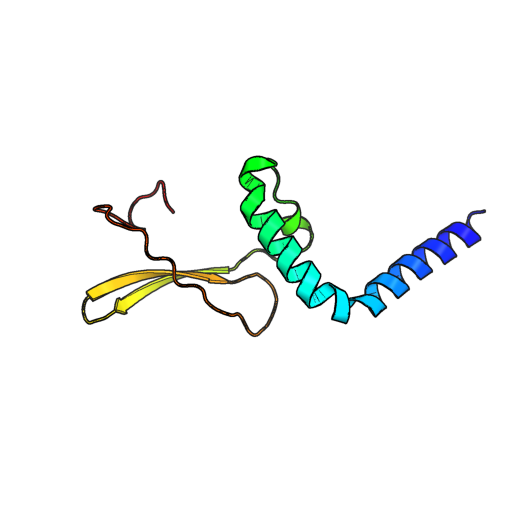71.69 77 GLY A N 1
ATOM 605 C CA . GLY A 1 77 ? -8.076 -6.130 6.931 1.00 71.69 77 GLY A CA 1
ATOM 606 C C . GLY A 1 77 ? -7.377 -7.336 6.287 1.00 71.69 77 GLY A C 1
ATOM 607 O O . GLY A 1 77 ? -6.149 -7.422 6.255 1.00 71.69 77 GLY A O 1
ATOM 608 N N . ASP A 1 78 ? -8.185 -8.261 5.764 1.00 76.94 78 ASP A N 1
ATOM 609 C CA . ASP A 1 78 ? -7.717 -9.536 5.191 1.00 76.94 78 ASP A CA 1
ATOM 610 C C . ASP A 1 78 ? -7.807 -9.586 3.657 1.00 76.94 78 ASP A C 1
ATOM 612 O O . ASP A 1 78 ? -7.225 -10.463 3.026 1.00 76.94 78 ASP A O 1
ATOM 616 N N . SER A 1 79 ? -8.508 -8.626 3.047 1.00 76.94 79 SER A N 1
ATOM 617 C CA . SER A 1 79 ? -8.630 -8.471 1.598 1.00 76.94 79 SER A CA 1
ATOM 618 C C . SER A 1 79 ? -8.456 -7.002 1.227 1.00 76.94 79 SER A C 1
ATOM 620 O O . SER A 1 79 ? -9.049 -6.121 1.858 1.00 76.94 79 SER A O 1
ATOM 622 N N . HIS A 1 80 ? -7.621 -6.737 0.224 1.00 74.50 80 HIS A N 1
ATOM 623 C CA . HIS A 1 80 ? -7.290 -5.390 -0.228 1.00 74.50 80 HIS A CA 1
ATOM 624 C C . HIS A 1 80 ? -7.390 -5.332 -1.746 1.00 74.50 80 HIS A C 1
ATOM 626 O O . HIS A 1 80 ? -6.783 -6.147 -2.438 1.00 74.50 80 HIS A O 1
ATOM 632 N N . ALA A 1 81 ? -8.133 -4.356 -2.263 1.00 77.44 81 ALA A N 1
ATOM 633 C CA . ALA A 1 81 ? -8.005 -3.991 -3.664 1.00 77.44 81 ALA A CA 1
ATOM 634 C C . ALA A 1 81 ? -6.603 -3.402 -3.878 1.00 77.44 81 ALA A C 1
ATOM 636 O O . ALA A 1 81 ? -6.184 -2.518 -3.130 1.00 77.44 81 ALA A O 1
ATOM 637 N N . ALA A 1 82 ? -5.880 -3.912 -4.872 1.00 82.00 82 ALA A N 1
ATOM 638 C CA . ALA A 1 82 ? -4.558 -3.415 -5.221 1.00 82.00 82 ALA A CA 1
ATOM 639 C C . ALA A 1 82 ? -4.666 -2.319 -6.287 1.00 82.00 82 ALA A C 1
ATOM 641 O O . ALA A 1 82 ? -5.456 -2.427 -7.226 1.00 82.00 82 ALA A O 1
ATOM 642 N N . VAL A 1 83 ? -3.841 -1.283 -6.152 1.00 82.50 83 VAL A N 1
ATOM 643 C CA . VAL A 1 83 ? -3.598 -0.284 -7.196 1.00 82.50 83 VAL A CA 1
ATOM 644 C C . VAL A 1 83 ? -2.140 -0.413 -7.605 1.00 82.50 83 VAL A C 1
ATOM 646 O O . VAL A 1 83 ? -1.254 -0.349 -6.757 1.00 82.50 83 VAL A O 1
ATOM 649 N N . MET A 1 84 ? -1.893 -0.602 -8.899 1.00 84.00 84 MET A N 1
ATOM 650 C CA . MET A 1 84 ? -0.539 -0.611 -9.442 1.00 84.00 84 MET A CA 1
ATOM 651 C C . MET A 1 84 ? -0.165 0.808 -9.857 1.00 84.00 84 MET A C 1
ATOM 653 O O . MET A 1 84 ? -0.799 1.391 -10.736 1.00 84.00 84 MET A O 1
ATOM 657 N N . MET A 1 85 ? 0.871 1.355 -9.228 1.00 80.69 85 MET A N 1
ATOM 658 C CA . MET A 1 85 ? 1.461 2.628 -9.621 1.00 80.69 85 MET A CA 1
ATOM 659 C C . MET A 1 85 ? 2.797 2.359 -10.302 1.00 80.69 85 MET A C 1
ATOM 661 O O . MET A 1 85 ? 3.710 1.799 -9.702 1.00 80.69 85 MET A O 1
ATOM 665 N N . VAL A 1 86 ? 2.902 2.767 -11.563 1.00 77.94 86 VAL A N 1
ATOM 666 C CA . VAL A 1 86 ? 4.156 2.741 -12.313 1.00 77.94 86 VAL A CA 1
ATOM 667 C C . VAL A 1 86 ? 4.643 4.176 -12.409 1.00 77.94 86 VAL A C 1
ATOM 669 O O . VAL A 1 86 ? 3.999 5.012 -13.044 1.00 77.94 86 VAL A O 1
ATOM 672 N N . ASN A 1 87 ? 5.763 4.472 -11.753 1.00 70.69 87 ASN A N 1
ATOM 673 C CA . ASN A 1 87 ? 6.392 5.781 -11.860 1.00 70.69 87 ASN A CA 1
ATOM 674 C C . ASN A 1 87 ? 6.824 6.005 -13.319 1.00 70.69 87 ASN A C 1
ATOM 676 O O . ASN A 1 87 ? 7.650 5.269 -13.855 1.00 70.69 87 ASN A O 1
ATOM 680 N N . GLY A 1 88 ? 6.205 6.987 -13.982 1.00 66.62 88 GLY A N 1
ATOM 681 C CA . GLY A 1 88 ? 6.460 7.304 -15.388 1.00 66.62 88 GLY A CA 1
ATOM 682 C C . GLY A 1 88 ? 7.891 7.789 -15.655 1.00 66.62 88 GLY A C 1
ATOM 683 O O . GLY A 1 88 ? 8.602 8.161 -14.727 1.00 66.62 88 GLY A O 1
ATOM 684 N N . ALA A 1 89 ? 8.270 7.767 -16.941 1.00 54.97 89 ALA A N 1
ATOM 685 C CA . ALA A 1 89 ? 9.542 8.128 -17.595 1.00 54.97 89 ALA A CA 1
ATOM 686 C C . ALA A 1 89 ? 10.639 8.807 -16.742 1.00 54.97 89 ALA A C 1
ATOM 688 O O . ALA A 1 89 ? 11.068 9.927 -17.018 1.00 54.97 89 ALA A O 1
ATOM 689 N N . THR A 1 90 ? 11.158 8.103 -15.743 1.00 64.00 90 THR A N 1
ATOM 690 C CA . THR A 1 90 ? 12.403 8.456 -15.060 1.00 64.00 90 THR A CA 1
ATOM 691 C C . THR A 1 90 ? 13.379 7.310 -15.258 1.00 64.00 90 THR A C 1
ATOM 693 O O . THR A 1 90 ? 12.980 6.150 -15.310 1.00 64.00 90 THR A O 1
ATOM 696 N N . ALA A 1 91 ? 14.668 7.622 -15.381 1.00 65.44 91 ALA A N 1
ATOM 697 C CA . ALA A 1 91 ? 15.692 6.609 -15.640 1.00 65.44 91 ALA A CA 1
ATOM 698 C C . ALA A 1 91 ? 15.847 5.588 -14.496 1.00 65.44 91 ALA A C 1
ATOM 700 O O . ALA A 1 91 ? 16.474 4.555 -14.691 1.00 65.44 91 ALA A O 1
ATOM 701 N N . GLN A 1 92 ? 15.323 5.898 -13.306 1.00 67.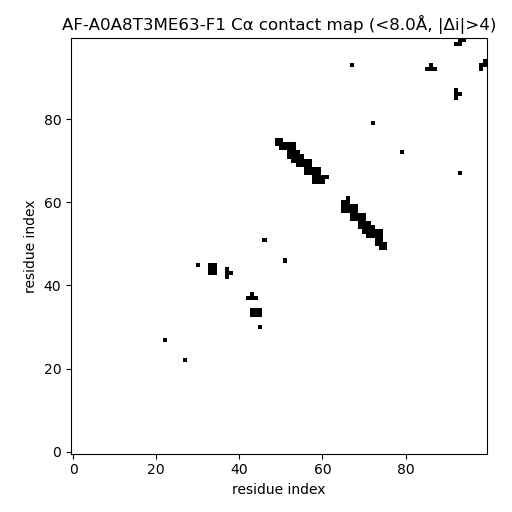94 92 GLN A N 1
ATOM 702 C CA . GLN A 1 92 ? 15.540 5.121 -12.086 1.00 67.94 92 GLN A CA 1
ATOM 703 C C . GLN A 1 92 ? 14.234 4.619 -11.451 1.00 67.94 92 GLN A C 1
ATOM 705 O O . GLN A 1 92 ? 14.284 3.674 -10.680 1.00 67.94 92 GLN A O 1
ATOM 710 N N . GLY A 1 93 ? 13.058 5.188 -11.752 1.00 71.56 93 GLY A N 1
ATOM 711 C CA . GLY A 1 93 ? 11.799 4.751 -11.131 1.00 71.56 93 GLY A CA 1
ATOM 712 C C . GLY A 1 93 ? 11.900 4.670 -9.598 1.00 71.56 93 GLY A C 1
ATOM 713 O O . GLY A 1 93 ? 12.382 5.604 -8.962 1.00 71.56 93 GLY A O 1
ATOM 714 N N . ASN A 1 94 ? 11.512 3.530 -9.014 1.00 65.19 94 ASN A N 1
ATOM 715 C CA . ASN A 1 94 ? 11.639 3.259 -7.570 1.00 65.19 94 ASN A CA 1
ATOM 716 C C . ASN A 1 94 ? 13.083 3.044 -7.077 1.00 65.19 94 ASN A C 1
ATOM 718 O O . ASN A 1 94 ? 13.296 2.944 -5.871 1.00 65.19 94 ASN A O 1
ATOM 722 N N . ASP A 1 95 ? 14.082 2.979 -7.960 1.00 68.75 95 ASP A N 1
ATOM 723 C CA . ASP A 1 95 ? 15.492 2.973 -7.552 1.00 68.75 95 ASP A CA 1
ATOM 724 C C . ASP A 1 95 ? 15.998 4.366 -7.150 1.00 68.75 95 ASP A C 1
ATOM 726 O O . ASP A 1 95 ? 17.090 4.481 -6.592 1.00 68.75 95 ASP A O 1
ATOM 730 N N . ASN A 1 96 ? 15.219 5.426 -7.389 1.00 68.12 96 ASN A N 1
ATOM 731 C CA . ASN A 1 96 ? 15.539 6.757 -6.892 1.00 68.12 96 ASN A CA 1
ATOM 732 C C . ASN A 1 96 ? 15.206 6.863 -5.385 1.00 68.12 96 ASN A C 1
ATOM 734 O O . ASN A 1 96 ? 14.035 6.761 -5.012 1.00 68.12 96 ASN A O 1
ATOM 738 N N . PRO A 1 97 ? 16.190 7.152 -4.508 1.00 66.69 97 PRO A N 1
ATOM 739 C CA . PRO A 1 97 ? 15.956 7.301 -3.070 1.00 66.69 97 PRO A CA 1
ATOM 740 C C . PRO A 1 97 ? 14.960 8.409 -2.708 1.00 66.69 97 PRO A C 1
ATOM 742 O O . PRO A 1 97 ? 14.366 8.359 -1.638 1.00 66.69 97 PRO A O 1
ATOM 745 N N . ALA A 1 98 ? 14.795 9.418 -3.570 1.00 57.06 98 ALA A N 1
ATOM 746 C CA . ALA A 1 98 ? 13.884 10.538 -3.343 1.00 57.06 98 ALA A CA 1
ATOM 747 C C . ALA A 1 98 ? 12.407 10.190 -3.595 1.00 57.06 98 ALA A C 1
ATOM 749 O O . ALA A 1 98 ? 11.532 10.942 -3.173 1.00 57.06 98 ALA A O 1
ATOM 750 N N . THR A 1 99 ? 12.129 9.089 -4.298 1.00 55.72 99 THR A N 1
ATOM 751 C CA . THR A 1 99 ? 10.769 8.587 -4.568 1.00 55.72 99 THR A CA 1
ATOM 752 C C . THR A 1 99 ? 10.482 7.278 -3.830 1.00 55.72 99 THR A C 1
ATOM 754 O O . THR A 1 99 ? 9.517 6.593 -4.167 1.00 55.72 99 THR A O 1
ATOM 757 N N . ARG A 1 100 ? 11.352 6.918 -2.880 1.00 55.84 100 ARG A N 1
ATOM 758 C CA . ARG A 1 100 ? 11.199 5.766 -1.993 1.00 55.84 100 ARG A CA 1
ATOM 759 C C . ARG A 1 100 ? 10.267 6.084 -0.829 1.00 55.84 100 ARG A C 1
ATOM 761 O O . ARG A 1 100 ? 10.329 7.228 -0.328 1.00 55.84 100 ARG A O 1
#